Protein AF-A0AAE9M7G8-F1 (afdb_monomer)

Organism: Acinetobacter pittii (NCBI:txid48296)

Mean predicted aligned error: 5.13 Å

Solvent-accessible surface area (backbone atoms only — not comparable to full-atom values): 4447 Å² total; per-residue (Å²): 133,82,79,75,75,87,76,54,48,43,36,68,57,52,48,50,51,49,52,48,28,51,76,73,73,36,73,64,30,76,50,79,45,58,49,84,46,44,41,91,62,27,67,60,52,42,51,59,69,36,58,92,53,59,41,49,73,48,78,48,78,56,100,66,28,35,35,41,39,35,34,74,57,90,126

Structure (mmCIF, N/CA/C/O backbone):
data_AF-A0AAE9M7G8-F1
#
_entry.id   AF-A0AAE9M7G8-F1
#
loop_
_atom_site.group_PDB
_atom_site.id
_atom_site.type_symbol
_atom_site.label_atom_id
_atom_site.label_alt_id
_atom_site.label_comp_id
_atom_site.label_asym_id
_atom_site.label_entity_id
_atom_site.label_seq_id
_atom_site.pdbx_PDB_ins_code
_atom_site.Cartn_x
_atom_site.Cartn_y
_atom_site.Cartn_z
_atom_site.occupancy
_atom_site.B_iso_or_equiv
_atom_site.auth_seq_id
_atom_site.auth_comp_id
_atom_site.auth_asym_id
_atom_site.auth_atom_id
_atom_site.pdbx_PDB_model_num
ATOM 1 N N . MET A 1 1 ? 1.243 5.890 -34.333 1.00 43.16 1 MET A N 1
ATOM 2 C CA . MET A 1 1 ? 0.662 6.055 -32.986 1.00 43.16 1 MET A CA 1
ATOM 3 C C . MET A 1 1 ? 1.788 5.773 -32.012 1.00 43.16 1 MET A C 1
ATOM 5 O O . MET A 1 1 ? 2.310 4.667 -32.042 1.00 43.16 1 MET A O 1
ATOM 9 N N . GLY A 1 2 ? 2.283 6.795 -31.312 1.00 55.12 2 GLY A N 1
ATOM 10 C CA . GLY A 1 2 ? 3.352 6.617 -30.328 1.00 55.12 2 GLY A CA 1
ATOM 11 C C . GLY A 1 2 ? 2.780 5.912 -29.107 1.00 55.12 2 GLY A C 1
ATOM 12 O O . GLY A 1 2 ? 1.705 6.288 -28.651 1.00 55.12 2 GLY A O 1
ATOM 13 N N . VAL A 1 3 ? 3.451 4.867 -28.636 1.00 57.62 3 VAL A N 1
ATOM 14 C CA . VAL A 1 3 ? 3.100 4.219 -27.371 1.00 57.62 3 VAL A CA 1
ATOM 15 C C . VAL A 1 3 ? 3.391 5.245 -26.282 1.00 57.62 3 VAL A C 1
ATOM 17 O O . VAL A 1 3 ? 4.532 5.703 -26.178 1.00 57.62 3 VAL A O 1
ATOM 20 N N . GLU A 1 4 ? 2.375 5.674 -25.536 1.00 62.44 4 GLU A N 1
ATOM 21 C CA . GLU A 1 4 ? 2.622 6.500 -24.357 1.00 62.44 4 GLU A CA 1
ATOM 22 C C . GLU A 1 4 ? 3.520 5.698 -23.406 1.00 62.44 4 GLU A C 1
ATOM 24 O O . GLU A 1 4 ? 3.293 4.496 -23.220 1.00 62.44 4 GLU A O 1
ATOM 29 N N . PRO A 1 5 ? 4.590 6.305 -22.865 1.00 64.81 5 PRO A N 1
ATOM 30 C CA . PRO A 1 5 ? 5.441 5.605 -21.922 1.00 64.81 5 PRO A CA 1
ATOM 31 C C . PRO A 1 5 ? 4.593 5.177 -20.727 1.00 64.81 5 PRO A C 1
ATOM 33 O O . PRO A 1 5 ? 3.766 5.948 -20.240 1.00 64.81 5 PRO A O 1
ATOM 36 N N . PHE A 1 6 ? 4.807 3.946 -20.263 1.00 69.25 6 PHE A N 1
ATOM 37 C CA . PHE A 1 6 ? 4.175 3.467 -19.043 1.00 69.25 6 PHE A CA 1
ATOM 38 C C . PHE A 1 6 ? 4.480 4.457 -17.912 1.00 69.25 6 PHE A C 1
ATOM 40 O O . PHE A 1 6 ? 5.649 4.732 -17.626 1.00 69.25 6 PHE A O 1
ATOM 47 N N . LYS A 1 7 ? 3.434 5.035 -17.317 1.00 78.50 7 LYS A N 1
ATOM 48 C CA . LYS A 1 7 ? 3.574 5.946 -16.186 1.00 78.50 7 LYS A CA 1
ATOM 49 C C . LYS A 1 7 ? 3.555 5.120 -14.910 1.00 78.50 7 LYS A C 1
ATOM 51 O O . LYS A 1 7 ? 2.626 4.352 -14.684 1.00 78.50 7 LYS A O 1
ATOM 56 N N . ASN A 1 8 ? 4.594 5.275 -14.101 1.00 86.31 8 ASN A N 1
ATOM 57 C CA . ASN A 1 8 ? 4.669 4.597 -12.818 1.00 86.31 8 ASN A CA 1
ATOM 58 C C . ASN A 1 8 ? 3.564 5.099 -11.876 1.00 86.31 8 ASN A C 1
ATOM 60 O O . ASN A 1 8 ? 3.242 6.286 -11.884 1.00 86.31 8 ASN A O 1
ATOM 64 N N . PHE A 1 9 ? 3.051 4.207 -11.032 1.00 87.75 9 PHE A N 1
ATOM 65 C CA . PHE A 1 9 ? 2.161 4.520 -9.925 1.00 87.75 9 PHE A CA 1
ATOM 66 C C 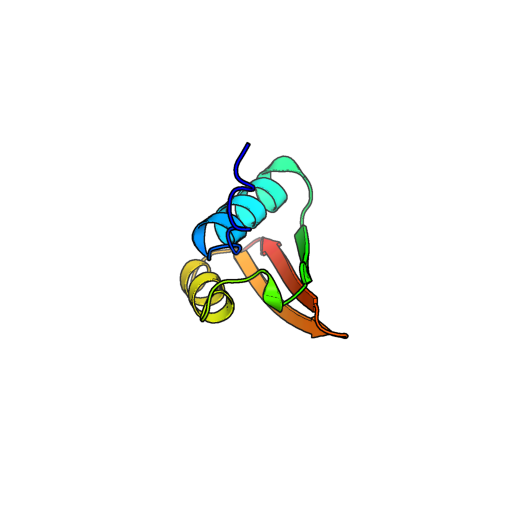. PHE A 1 9 ? 2.854 5.462 -8.941 1.00 87.75 9 PHE A C 1
ATOM 68 O O . PHE A 1 9 ? 3.851 5.117 -8.288 1.00 87.75 9 PHE A O 1
ATOM 75 N N . SER A 1 10 ? 2.296 6.661 -8.846 1.00 92.75 10 SER A N 1
ATOM 76 C CA . SER A 1 10 ? 2.676 7.687 -7.883 1.00 92.75 10 SER A CA 1
ATOM 77 C C . SER A 1 10 ? 2.063 7.424 -6.506 1.00 92.75 10 SER A C 1
ATOM 79 O O . SER A 1 10 ? 1.135 6.628 -6.347 1.00 92.75 10 SER A O 1
ATOM 81 N N . ALA A 1 11 ? 2.569 8.113 -5.481 1.00 93.25 11 ALA A N 1
ATOM 82 C CA . ALA A 1 11 ? 2.033 7.974 -4.125 1.00 93.25 11 ALA A CA 1
ATOM 83 C C . ALA A 1 11 ? 0.576 8.442 -4.037 1.00 93.25 11 ALA A C 1
ATOM 85 O O . ALA A 1 11 ? -0.227 7.785 -3.382 1.00 93.25 11 ALA A O 1
ATOM 86 N N . ASP A 1 12 ? 0.228 9.525 -4.734 1.00 94.44 12 ASP A N 1
ATOM 87 C CA . ASP A 1 12 ? -1.134 10.062 -4.767 1.00 94.44 12 ASP A CA 1
ATOM 88 C C . ASP A 1 12 ? -2.127 9.078 -5.399 1.00 94.44 12 ASP A C 1
ATOM 90 O O . ASP A 1 12 ? -3.246 8.931 -4.909 1.00 94.44 12 ASP A O 1
ATOM 94 N N . GLU A 1 13 ? -1.717 8.354 -6.446 1.00 93.81 13 GLU A N 1
ATOM 95 C CA . GLU A 1 13 ? -2.550 7.312 -7.058 1.00 93.81 13 GLU A CA 1
ATOM 96 C C . GLU A 1 13 ? -2.799 6.152 -6.093 1.00 93.81 13 GLU A C 1
ATOM 98 O O . GLU A 1 13 ? -3.941 5.719 -5.942 1.00 93.81 13 GLU A O 1
ATOM 103 N N . VAL A 1 14 ? -1.759 5.690 -5.392 1.00 94.00 14 VAL A N 1
ATOM 104 C CA . VAL A 1 14 ? -1.887 4.628 -4.382 1.00 94.00 14 VAL A CA 1
ATOM 105 C C . VAL A 1 14 ? -2.790 5.076 -3.231 1.00 94.00 14 VAL A C 1
ATOM 107 O O . VAL A 1 14 ? -3.696 4.345 -2.843 1.00 94.00 14 VAL A O 1
ATOM 110 N N . ILE A 1 15 ? -2.603 6.295 -2.718 1.00 95.12 15 ILE A N 1
ATOM 111 C CA . ILE A 1 15 ? -3.443 6.879 -1.659 1.00 95.12 15 ILE A CA 1
ATOM 112 C C . ILE A 1 15 ? -4.901 6.982 -2.119 1.00 95.12 15 ILE A C 1
ATOM 114 O O . ILE A 1 15 ? -5.812 6.617 -1.375 1.00 95.12 15 ILE A O 1
ATOM 118 N N . GLY A 1 16 ? -5.134 7.453 -3.346 1.00 94.38 16 GLY A N 1
ATOM 119 C CA . GLY A 1 16 ? -6.471 7.563 -3.924 1.00 94.38 16 GLY A CA 1
ATOM 120 C C . GLY A 1 16 ? -7.169 6.209 -4.034 1.00 94.38 16 GLY A C 1
ATOM 121 O O . GLY A 1 16 ? -8.334 6.088 -3.651 1.00 94.38 16 GLY A O 1
ATOM 122 N N . GLN A 1 17 ? -6.449 5.181 -4.491 1.00 93.88 17 GLN A N 1
ATOM 123 C CA . GLN A 1 17 ? -6.967 3.815 -4.546 1.00 93.88 17 GLN A CA 1
ATOM 124 C C . GLN A 1 17 ? -7.252 3.250 -3.154 1.00 93.88 17 GLN A C 1
ATOM 126 O O . GLN A 1 17 ? -8.319 2.677 -2.960 1.00 93.88 17 GLN A O 1
ATOM 131 N N . ILE A 1 18 ? -6.357 3.453 -2.180 1.00 94.56 18 ILE A N 1
ATOM 132 C CA . ILE A 1 18 ? -6.566 3.021 -0.791 1.00 94.56 18 ILE A CA 1
ATOM 133 C C . ILE A 1 18 ? -7.831 3.660 -0.213 1.00 94.56 18 ILE A C 1
ATOM 135 O O . ILE A 1 18 ? -8.688 2.948 0.299 1.00 94.56 18 ILE A O 1
ATOM 139 N N . ASN A 1 19 ? -7.987 4.981 -0.326 1.00 93.50 19 ASN A N 1
ATOM 140 C CA . ASN A 1 19 ? -9.158 5.677 0.212 1.00 93.50 19 ASN A CA 1
ATOM 141 C C . ASN A 1 19 ? -10.455 5.207 -0.458 1.00 93.50 19 ASN A C 1
ATOM 143 O O . ASN A 1 19 ? -11.421 4.879 0.227 1.00 93.50 19 ASN A O 1
ATOM 147 N N . CYS A 1 20 ? -10.462 5.107 -1.790 1.00 93.06 20 CYS A N 1
ATOM 148 C CA . CYS A 1 20 ? -11.613 4.598 -2.532 1.00 93.06 20 CYS A CA 1
ATOM 149 C C . CYS A 1 20 ? -11.952 3.154 -2.129 1.00 93.06 20 CYS A C 1
ATOM 151 O O . CYS A 1 20 ? -13.114 2.834 -1.881 1.00 93.06 20 CYS A O 1
ATOM 153 N N . GLY A 1 21 ? -10.935 2.297 -2.012 1.00 91.81 21 GLY A N 1
ATOM 154 C CA . GLY A 1 21 ? -11.071 0.903 -1.612 1.00 91.81 21 GLY A CA 1
ATOM 155 C C . GLY A 1 21 ? -11.655 0.748 -0.212 1.00 91.81 21 GLY A C 1
ATOM 156 O O . GLY A 1 21 ? -12.647 0.041 -0.048 1.00 91.81 21 GLY A O 1
ATOM 157 N N . LEU A 1 22 ? -11.107 1.473 0.764 1.00 91.69 22 LEU A N 1
ATOM 158 C CA . LEU A 1 22 ? -11.569 1.456 2.153 1.00 91.69 22 LEU A CA 1
ATOM 159 C C . LEU A 1 22 ? -12.990 2.001 2.328 1.00 91.69 22 LEU A C 1
ATOM 161 O O . LEU A 1 22 ? -13.735 1.477 3.155 1.00 91.69 22 LEU A O 1
ATOM 165 N N . ASP A 1 23 ? -13.366 3.046 1.584 1.00 88.44 23 ASP A N 1
ATOM 166 C CA . ASP A 1 23 ? -14.685 3.676 1.713 1.00 88.44 23 ASP A CA 1
ATOM 167 C C . ASP A 1 23 ? -15.773 2.974 0.880 1.00 88.44 23 ASP A C 1
ATOM 169 O O . ASP A 1 23 ? -16.941 2.998 1.265 1.00 88.44 23 ASP A O 1
ATOM 173 N N . SER A 1 24 ? -15.418 2.361 -0.258 1.00 86.88 24 SER A N 1
ATOM 174 C CA . SER A 1 24 ? -16.401 1.907 -1.261 1.00 86.88 24 SER A CA 1
ATOM 175 C C . SER A 1 24 ? -16.349 0.419 -1.609 1.00 86.88 24 SER A C 1
ATOM 177 O O . SER A 1 24 ? -17.317 -0.085 -2.177 1.00 86.88 24 SER A O 1
ATOM 179 N N . ILE A 1 25 ? -15.248 -0.284 -1.323 1.00 87.69 25 ILE A N 1
ATOM 180 C CA . ILE A 1 25 ? -15.042 -1.669 -1.777 1.00 87.69 25 ILE A CA 1
ATOM 181 C C . ILE A 1 25 ? -14.982 -2.633 -0.593 1.00 87.69 25 ILE A C 1
ATOM 183 O O . ILE A 1 25 ? -15.862 -3.481 -0.442 1.00 87.69 25 ILE A O 1
ATOM 187 N N . SER A 1 26 ? -13.938 -2.537 0.230 1.00 86.06 26 SER A N 1
ATOM 188 C CA . SER A 1 26 ? -13.681 -3.466 1.328 1.00 86.06 26 SER A CA 1
ATOM 189 C C . SER A 1 26 ? -12.749 -2.861 2.372 1.00 86.06 26 SER A C 1
ATOM 191 O O . SER A 1 26 ? -11.903 -2.024 2.075 1.00 86.06 26 SER A O 1
ATOM 193 N N . ASN A 1 27 ? -12.870 -3.340 3.606 1.00 87.94 27 ASN A N 1
ATOM 194 C CA . ASN A 1 27 ? -11.938 -3.044 4.685 1.00 87.94 27 ASN A CA 1
ATOM 195 C C . ASN A 1 27 ? -11.575 -4.374 5.379 1.00 87.94 27 ASN A C 1
ATOM 197 O O . ASN A 1 27 ? -12.481 -4.989 5.951 1.00 87.94 27 ASN A O 1
ATOM 201 N N . PRO A 1 28 ? -10.316 -4.852 5.318 1.00 91.44 28 PRO A N 1
ATOM 202 C CA . PRO A 1 28 ? -9.148 -4.211 4.706 1.00 91.44 28 PRO A CA 1
ATOM 203 C C . PRO A 1 28 ? -9.187 -4.185 3.167 1.00 91.44 28 PRO A C 1
ATOM 205 O O . PRO A 1 28 ? -9.911 -4.950 2.522 1.00 91.44 28 PRO A O 1
ATOM 208 N N . PHE A 1 29 ? -8.398 -3.285 2.586 1.00 94.25 29 PHE A N 1
ATOM 209 C CA . PHE A 1 29 ? -8.189 -3.147 1.147 1.00 94.25 29 PHE A CA 1
ATOM 210 C C . PHE A 1 29 ? -6.724 -3.412 0.797 1.00 94.25 29 PHE A C 1
ATOM 212 O O . PHE A 1 29 ? -5.829 -2.969 1.517 1.00 94.25 29 PHE A O 1
ATOM 219 N N . THR A 1 30 ? -6.478 -4.097 -0.321 1.00 94.56 30 THR A N 1
ATOM 220 C CA . THR A 1 30 ? -5.126 -4.479 -0.745 1.00 94.56 30 THR A CA 1
ATOM 221 C C . THR A 1 30 ? -4.865 -4.077 -2.192 1.00 94.56 30 THR A C 1
ATOM 223 O O . THR A 1 30 ? -5.689 -4.331 -3.068 1.00 94.56 30 THR A O 1
ATOM 226 N N . ILE A 1 31 ? -3.694 -3.488 -2.439 1.00 93.56 31 ILE A N 1
ATOM 227 C CA . ILE A 1 31 ? -3.141 -3.218 -3.771 1.00 93.56 31 ILE A CA 1
ATOM 228 C C . ILE A 1 31 ? -1.893 -4.080 -3.926 1.00 93.56 31 ILE A C 1
ATOM 230 O O . ILE A 1 31 ? -0.971 -3.966 -3.122 1.00 93.56 31 ILE A O 1
ATOM 234 N N . GLU A 1 32 ? -1.845 -4.911 -4.960 1.00 94.44 32 GLU A N 1
ATOM 235 C CA . GLU A 1 32 ? -0.696 -5.757 -5.285 1.00 94.44 32 GLU A CA 1
ATOM 236 C C . GLU A 1 32 ? -0.284 -5.495 -6.729 1.00 94.44 32 GLU A C 1
ATOM 238 O O . GLU A 1 32 ? -1.011 -5.834 -7.657 1.00 94.44 32 GLU A O 1
ATOM 243 N N . GLU A 1 33 ? 0.888 -4.890 -6.917 1.00 93.31 33 GLU A N 1
ATOM 244 C CA . GLU A 1 33 ? 1.413 -4.569 -8.246 1.00 93.31 33 GLU A CA 1
ATOM 245 C C . GLU A 1 33 ? 2.929 -4.822 -8.310 1.00 93.31 33 GLU A C 1
ATOM 247 O O . GLU A 1 33 ? 3.622 -4.759 -7.283 1.00 93.31 33 GLU A O 1
ATOM 252 N N . PRO A 1 34 ? 3.497 -5.100 -9.497 1.00 93.38 34 PRO A N 1
ATOM 253 C CA . PRO A 1 34 ? 4.934 -5.267 -9.648 1.00 93.38 34 PRO A CA 1
ATOM 254 C C . PRO A 1 34 ? 5.702 -4.029 -9.162 1.00 93.38 34 PRO A C 1
ATOM 256 O O . PRO A 1 34 ? 5.420 -2.888 -9.529 1.00 93.38 34 PRO A O 1
ATOM 259 N N . ALA A 1 35 ? 6.731 -4.241 -8.342 1.00 90.44 35 ALA A N 1
ATOM 260 C CA . ALA A 1 35 ? 7.433 -3.164 -7.647 1.00 90.44 35 ALA A CA 1
ATOM 261 C C . ALA A 1 35 ? 8.181 -2.200 -8.591 1.00 90.44 35 ALA A C 1
ATOM 263 O O . ALA A 1 35 ? 8.576 -1.114 -8.170 1.00 90.44 35 ALA A O 1
ATOM 264 N N . ASN A 1 36 ? 8.415 -2.599 -9.845 1.00 90.88 36 ASN A N 1
ATOM 2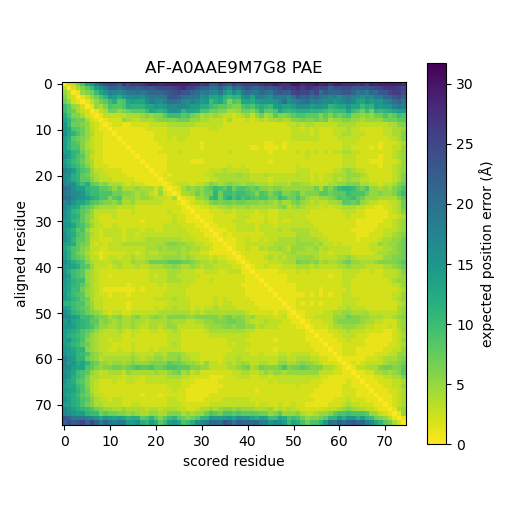65 C CA . ASN A 1 36 ? 9.018 -1.761 -10.884 1.00 90.88 36 ASN A CA 1
ATOM 266 C C . ASN A 1 36 ? 8.037 -0.738 -11.480 1.00 90.88 36 ASN A C 1
ATOM 268 O O . ASN A 1 36 ? 8.493 0.201 -12.130 1.00 90.88 36 ASN A O 1
ATOM 272 N N . LEU A 1 37 ? 6.731 -0.902 -11.253 1.00 91.06 37 LEU A N 1
ATOM 273 C CA . LEU A 1 37 ? 5.703 0.017 -11.732 1.00 91.06 37 LEU A CA 1
ATOM 274 C C . LEU A 1 37 ? 5.509 1.208 -10.798 1.00 91.06 37 LEU A C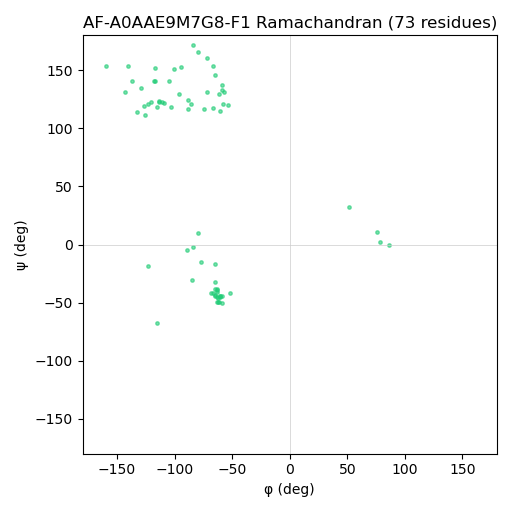 1
ATOM 276 O O . LEU A 1 37 ? 4.703 2.066 -11.111 1.00 91.06 37 LEU A O 1
ATOM 280 N N . PHE A 1 38 ? 6.216 1.293 -9.671 1.00 90.56 38 PHE A N 1
ATOM 281 C CA . PHE A 1 38 ? 6.056 2.384 -8.712 1.00 90.56 38 PHE A CA 1
ATOM 282 C C . PHE A 1 38 ? 7.145 3.448 -8.829 1.00 90.56 38 PHE A C 1
ATOM 284 O O . PHE A 1 38 ? 8.294 3.177 -9.190 1.00 90.56 38 PHE A O 1
ATOM 291 N N . GLU A 1 39 ? 6.798 4.685 -8.484 1.00 92.69 39 GLU A N 1
ATOM 292 C CA . GLU A 1 39 ? 7.775 5.759 -8.347 1.00 92.69 39 GLU A CA 1
ATOM 293 C C . GLU A 1 39 ? 8.733 5.524 -7.168 1.00 92.69 39 GLU A C 1
ATOM 295 O O . GLU A 1 39 ? 8.424 4.881 -6.156 1.00 92.69 39 GLU A O 1
ATOM 300 N N . LYS A 1 40 ? 9.935 6.097 -7.278 1.00 84.94 40 LYS A N 1
ATOM 301 C CA . LYS A 1 40 ? 10.914 6.073 -6.191 1.00 84.94 40 LYS A CA 1
ATOM 302 C C . LYS A 1 40 ? 10.327 6.802 -4.974 1.00 84.94 40 LYS A C 1
ATOM 304 O O . LYS A 1 40 ? 9.890 7.940 -5.092 1.00 84.94 40 LYS A O 1
ATOM 309 N N . ASN A 1 41 ? 10.384 6.163 -3.803 1.00 91.44 41 ASN A N 1
ATOM 310 C CA . ASN A 1 41 ? 9.842 6.638 -2.517 1.00 91.44 41 ASN A CA 1
ATOM 311 C C . ASN A 1 41 ? 8.316 6.537 -2.338 1.00 91.44 41 ASN A C 1
ATOM 313 O O . ASN A 1 41 ? 7.810 7.055 -1.341 1.00 91.44 41 ASN A O 1
ATOM 317 N N . VAL A 1 42 ? 7.586 5.840 -3.222 1.00 93.19 42 VAL A N 1
ATOM 318 C CA . VAL A 1 42 ? 6.126 5.679 -3.073 1.00 93.19 42 VAL A CA 1
ATOM 319 C C . VAL A 1 42 ? 5.740 5.165 -1.678 1.00 93.19 42 VAL A C 1
ATOM 321 O O . VAL A 1 42 ? 4.837 5.698 -1.046 1.00 93.19 42 VAL A O 1
ATOM 324 N N . GLN A 1 43 ? 6.498 4.197 -1.152 1.00 92.75 43 GLN A N 1
ATOM 325 C CA . GLN A 1 43 ? 6.220 3.538 0.126 1.00 92.75 43 GLN A CA 1
ATOM 326 C C . GLN A 1 43 ? 6.271 4.536 1.281 1.00 92.75 43 GLN A C 1
ATOM 328 O O . GLN A 1 43 ? 5.344 4.634 2.077 1.00 92.75 43 GLN A O 1
ATOM 333 N N . THR A 1 44 ? 7.349 5.320 1.336 1.00 94.81 44 THR A N 1
ATOM 334 C CA . THR A 1 44 ? 7.561 6.330 2.373 1.00 94.81 44 THR A CA 1
ATOM 335 C C . THR A 1 44 ? 6.493 7.416 2.315 1.00 94.81 44 THR A C 1
ATOM 337 O O . THR A 1 44 ? 5.993 7.829 3.356 1.00 94.81 44 THR A O 1
ATOM 340 N N . ASN A 1 45 ? 6.120 7.858 1.113 1.00 95.81 45 ASN A N 1
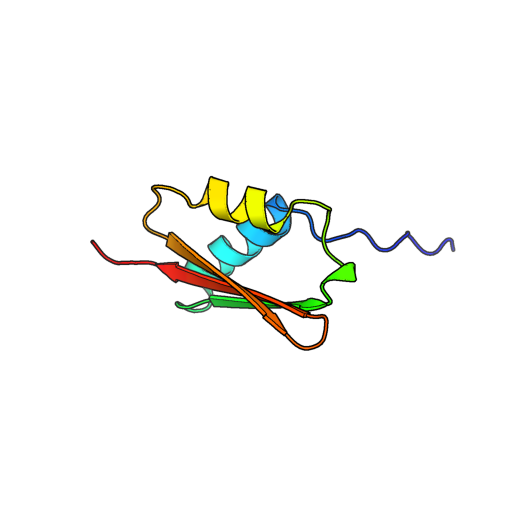ATOM 341 C CA . ASN A 1 45 ? 5.111 8.900 0.941 1.00 95.81 45 ASN A CA 1
ATOM 342 C C . ASN A 1 45 ? 3.714 8.418 1.354 1.00 95.81 45 ASN A C 1
ATOM 344 O O . ASN A 1 45 ? 3.005 9.153 2.037 1.00 95.81 45 ASN A O 1
ATOM 348 N N . VAL A 1 46 ? 3.346 7.181 1.002 1.00 94.44 46 VAL A N 1
ATOM 349 C CA . VAL A 1 46 ? 2.075 6.564 1.414 1.00 94.44 46 VAL A CA 1
ATOM 350 C C . VAL A 1 46 ? 2.017 6.415 2.936 1.00 94.44 46 VAL A C 1
ATOM 352 O O . VAL A 1 46 ? 1.060 6.878 3.552 1.00 94.44 46 VAL A O 1
ATOM 355 N N . LEU A 1 47 ? 3.056 5.850 3.564 1.00 94.62 47 LEU A N 1
ATOM 356 C CA . LEU A 1 47 ? 3.102 5.693 5.025 1.00 94.62 47 LEU A CA 1
ATOM 357 C C . LEU A 1 47 ? 2.991 7.038 5.748 1.00 94.62 47 LEU A C 1
ATOM 359 O O . LEU A 1 47 ? 2.223 7.163 6.694 1.00 94.62 47 LEU A O 1
ATOM 363 N N . LYS A 1 48 ? 3.712 8.058 5.270 1.00 95.62 48 LYS A N 1
ATOM 364 C CA . LYS A 1 48 ? 3.674 9.405 5.847 1.00 95.62 48 LYS A CA 1
ATOM 365 C C . LYS A 1 48 ? 2.307 10.079 5.698 1.00 95.62 48 LYS A C 1
ATOM 367 O O . LYS A 1 48 ? 1.931 10.866 6.555 1.00 95.62 48 LYS A O 1
ATOM 372 N N . HIS A 1 49 ? 1.570 9.801 4.622 1.00 94.94 49 HIS A N 1
ATOM 373 C CA . HIS A 1 49 ? 0.227 10.354 4.432 1.00 94.94 49 HIS A CA 1
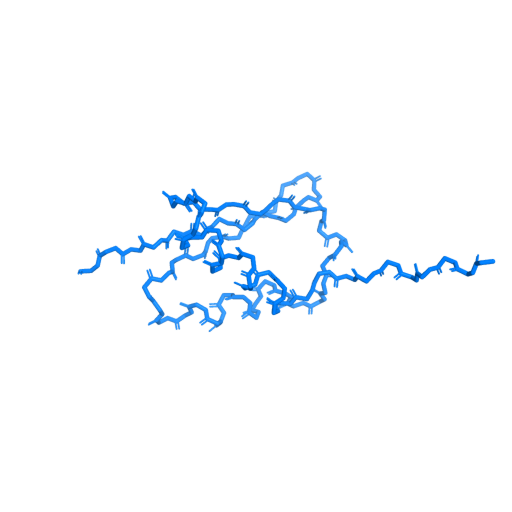ATOM 374 C C . HIS A 1 49 ? -0.766 9.816 5.469 1.00 94.94 49 HIS A C 1
ATOM 376 O O . HIS A 1 49 ? -1.576 10.573 5.996 1.00 94.94 49 HIS A O 1
ATOM 382 N N . PHE A 1 50 ? -0.696 8.517 5.765 1.00 92.62 50 PHE A N 1
ATOM 383 C CA . PHE A 1 50 ? -1.600 7.866 6.714 1.00 92.62 50 PHE A CA 1
ATOM 384 C C . PHE A 1 50 ? -1.099 7.898 8.167 1.00 92.62 50 PHE A C 1
ATOM 386 O O . PHE A 1 50 ? -1.836 7.512 9.076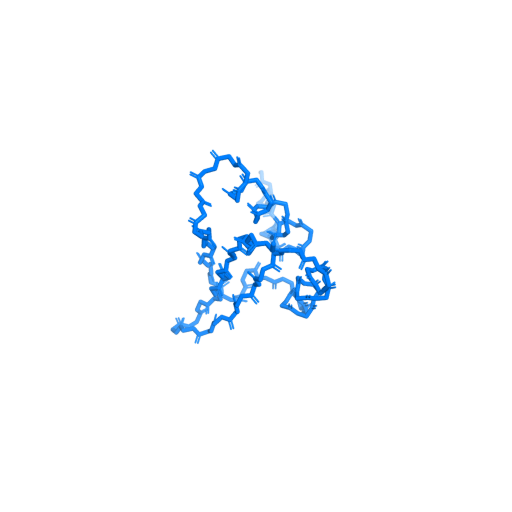 1.00 92.62 50 PHE A O 1
ATOM 393 N N . GLU A 1 51 ? 0.113 8.400 8.412 1.00 92.75 51 GLU A N 1
ATOM 394 C CA . GLU A 1 51 ? 0.659 8.615 9.752 1.00 92.75 51 GLU A CA 1
ATOM 395 C C . GLU A 1 51 ? -0.250 9.550 10.571 1.00 92.75 51 GLU A C 1
ATOM 397 O O . GLU A 1 51 ? -0.532 10.682 10.183 1.00 92.75 51 GLU A O 1
ATOM 402 N N . GLY A 1 52 ? -0.742 9.065 11.715 1.00 86.25 52 GLY A N 1
ATOM 403 C CA . GLY A 1 52 ? -1.666 9.814 12.576 1.00 86.25 52 GLY A CA 1
ATOM 404 C C . GLY A 1 52 ? -3.126 9.827 12.106 1.00 86.25 52 GLY A C 1
ATOM 405 O O . GLY A 1 52 ? -3.965 10.446 12.760 1.00 86.25 52 GLY A O 1
ATOM 406 N N . SER A 1 53 ? -3.450 9.138 11.010 1.00 89.94 53 SER A N 1
ATOM 407 C CA . SER A 1 53 ? -4.833 8.882 10.606 1.00 89.94 53 SER A CA 1
ATOM 408 C C . SER A 1 53 ? -5.412 7.654 11.326 1.00 89.94 53 SER A C 1
ATOM 410 O O . SER A 1 53 ? -4.701 6.894 11.980 1.00 89.94 53 SER A O 1
ATOM 412 N N . ASN A 1 54 ? -6.716 7.422 11.173 1.00 91.69 54 ASN A N 1
AT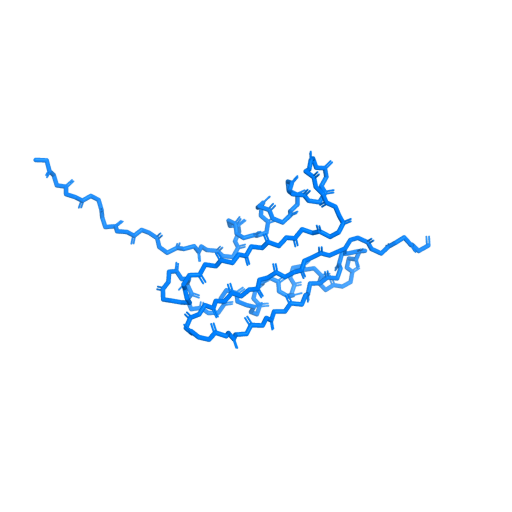OM 413 C CA . ASN A 1 54 ? -7.373 6.179 11.596 1.00 91.69 54 ASN A CA 1
ATOM 414 C C . ASN A 1 54 ? -7.169 5.019 10.600 1.00 91.69 54 ASN A C 1
ATOM 416 O O . ASN A 1 54 ? -7.840 3.994 10.700 1.00 91.69 54 ASN A O 1
ATOM 420 N N . THR A 1 55 ? -6.293 5.191 9.611 1.00 92.75 55 THR A N 1
ATOM 421 C CA . THR A 1 55 ? -5.982 4.184 8.601 1.00 92.75 55 THR A CA 1
ATOM 422 C C . THR A 1 55 ? -4.579 3.657 8.847 1.00 92.75 55 THR A C 1
ATOM 424 O O . THR A 1 55 ? -3.607 4.411 8.842 1.00 92.75 55 THR A O 1
ATOM 427 N N . LYS A 1 56 ? -4.469 2.350 9.060 1.00 94.31 56 LYS A N 1
ATOM 428 C CA . LYS A 1 56 ? -3.190 1.659 9.170 1.00 94.31 56 LYS A CA 1
ATOM 429 C C . LYS A 1 56 ? -2.843 1.068 7.814 1.00 94.31 56 LYS A C 1
ATOM 431 O O . LYS A 1 56 ? -3.676 0.405 7.205 1.00 94.31 56 LYS A O 1
ATOM 436 N N . VAL A 1 57 ? -1.625 1.330 7.348 1.00 95.06 57 VAL A N 1
ATOM 437 C CA . VAL A 1 57 ? -1.109 0.803 6.082 1.00 95.06 57 VAL A CA 1
ATOM 438 C C . VAL A 1 57 ? 0.139 -0.018 6.359 1.00 95.06 57 VAL A C 1
ATOM 440 O O . VAL A 1 57 ? 1.108 0.483 6.926 1.00 95.06 57 VAL A O 1
ATOM 443 N N . GLU A 1 58 ? 0.106 -1.276 5.945 1.00 95.25 58 GLU A N 1
ATOM 444 C CA . GLU A 1 58 ? 1.239 -2.192 5.933 1.00 95.25 58 GLU A CA 1
ATOM 445 C C . GLU A 1 58 ? 1.728 -2.357 4.494 1.00 95.25 58 GLU A C 1
ATOM 447 O O . GLU A 1 58 ? 0.939 -2.379 3.545 1.00 95.25 58 GLU A O 1
ATOM 452 N N . ILE A 1 59 ? 3.048 -2.410 4.328 1.00 95.12 59 ILE A N 1
ATOM 453 C CA . ILE A 1 59 ? 3.685 -2.524 3.021 1.00 95.12 59 ILE A CA 1
ATOM 454 C C . ILE A 1 59 ? 4.626 -3.718 3.049 1.00 95.12 59 ILE A C 1
ATOM 456 O O . ILE A 1 59 ? 5.620 -3.710 3.776 1.00 95.12 59 ILE A O 1
ATOM 460 N N . ASP A 1 60 ? 4.352 -4.687 2.186 1.00 95.12 60 ASP A N 1
ATOM 461 C CA . ASP A 1 60 ? 5.144 -5.898 2.028 1.00 95.12 60 ASP A CA 1
ATOM 462 C C . ASP A 1 60 ? 5.756 -5.984 0.635 1.00 95.12 60 ASP A C 1
ATOM 464 O O . ASP A 1 60 ? 5.221 -5.482 -0.356 1.00 95.12 60 ASP A O 1
ATOM 468 N N . ARG A 1 61 ? 6.902 -6.663 0.545 1.00 93.19 61 ARG A N 1
ATOM 469 C CA . ARG A 1 61 ? 7.550 -6.964 -0.732 1.00 93.19 61 ARG A CA 1
ATOM 470 C C . ARG A 1 61 ? 7.735 -8.461 -0.878 1.00 93.19 61 ARG A C 1
ATOM 472 O O . ARG A 1 61 ? 8.447 -9.074 -0.085 1.00 93.19 61 ARG A O 1
ATOM 479 N N . LYS A 1 62 ? 7.153 -9.037 -1.927 1.00 92.88 62 LYS A N 1
ATOM 480 C CA . LYS A 1 62 ? 7.203 -10.478 -2.183 1.00 92.88 62 LYS A CA 1
ATOM 481 C C . LYS A 1 62 ? 7.311 -10.754 -3.677 1.00 92.88 62 LYS A C 1
ATOM 483 O O . LYS A 1 62 ? 6.591 -10.153 -4.457 1.00 92.88 62 LYS A O 1
ATOM 488 N N . ASP A 1 63 ? 8.244 -11.618 -4.076 1.00 92.56 63 ASP A N 1
ATOM 489 C CA . ASP A 1 63 ? 8.400 -12.097 -5.462 1.00 92.56 63 ASP A CA 1
ATOM 490 C C . ASP A 1 63 ? 8.464 -10.989 -6.540 1.00 92.56 63 ASP A C 1
ATOM 492 O O . ASP A 1 63 ? 8.034 -11.166 -7.675 1.00 92.56 63 ASP A O 1
ATOM 496 N N . GLY A 1 64 ? 9.017 -9.819 -6.194 1.00 91.56 64 GLY A N 1
ATOM 497 C CA . GLY A 1 64 ? 9.104 -8.664 -7.098 1.00 91.56 64 GLY A CA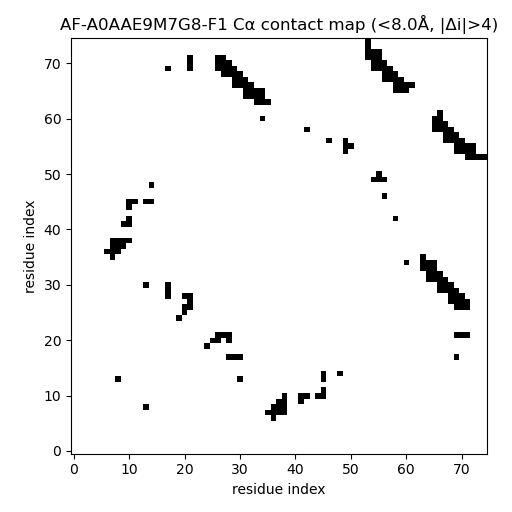 1
ATOM 498 C C . GLY A 1 64 ? 7.870 -7.757 -7.109 1.00 91.56 64 GLY A C 1
ATOM 499 O O . GLY A 1 64 ? 7.902 -6.727 -7.778 1.00 91.56 64 GLY A O 1
ATOM 500 N N . TYR A 1 65 ? 6.841 -8.075 -6.329 1.00 93.81 65 TYR A N 1
ATOM 501 C CA . TYR A 1 65 ? 5.643 -7.268 -6.114 1.00 93.81 65 TYR A CA 1
ATOM 502 C C . TYR A 1 65 ? 5.773 -6.402 -4.867 1.00 93.81 65 TYR A C 1
ATOM 504 O O . TYR A 1 65 ? 6.517 -6.722 -3.932 1.00 93.81 65 TYR A O 1
ATOM 512 N N . LEU A 1 66 ? 5.057 -5.285 -4.885 1.00 94.56 66 LEU A N 1
ATOM 513 C CA . LEU A 1 66 ? 4.842 -4.416 -3.746 1.00 94.56 66 LEU A CA 1
ATOM 514 C C . LEU A 1 66 ? 3.360 -4.479 -3.381 1.00 94.56 66 LEU A C 1
ATOM 516 O O . LEU A 1 66 ? 2.502 -4.221 -4.224 1.00 94.56 66 LEU A O 1
ATOM 520 N N . ILE A 1 67 ? 3.088 -4.855 -2.138 1.00 95.75 67 ILE A N 1
ATOM 521 C CA . ILE A 1 67 ? 1.749 -5.124 -1.630 1.00 95.75 67 ILE A CA 1
ATOM 522 C C . ILE A 1 67 ? 1.450 -4.077 -0.563 1.00 95.75 67 ILE A C 1
ATOM 524 O O . ILE A 1 67 ? 2.151 -4.010 0.444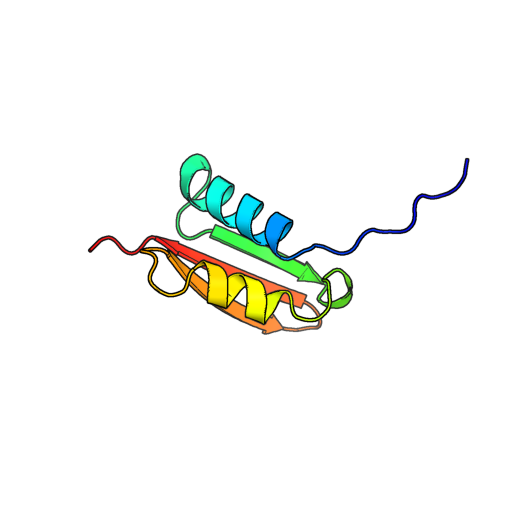 1.00 95.75 67 ILE A O 1
ATOM 528 N N . PHE A 1 68 ? 0.429 -3.257 -0.785 1.00 95.69 68 PHE A N 1
ATOM 529 C CA . PHE A 1 68 ? -0.092 -2.313 0.198 1.00 95.69 68 PHE A CA 1
ATOM 530 C C . PHE A 1 68 ? -1.370 -2.891 0.774 1.00 95.69 68 PHE A C 1
ATOM 532 O O . PHE A 1 68 ? -2.337 -3.058 0.037 1.00 95.69 68 PHE A O 1
ATOM 539 N N . THR A 1 69 ? -1.396 -3.154 2.073 1.00 95.81 69 THR A N 1
ATOM 540 C CA . THR A 1 69 ? -2.614 -3.543 2.785 1.00 95.81 69 THR A CA 1
ATOM 541 C C . THR A 1 69 ? -3.008 -2.409 3.709 1.00 95.81 69 THR A C 1
ATOM 543 O O . THR A 1 69 ? -2.219 -1.989 4.550 1.00 95.81 69 THR A O 1
ATOM 546 N N . ALA A 1 70 ? -4.217 -1.892 3.543 1.00 95.50 70 ALA A N 1
ATOM 547 C CA . ALA A 1 70 ? -4.751 -0.806 4.340 1.00 95.50 70 ALA A CA 1
ATOM 548 C C . ALA A 1 70 ? -5.994 -1.263 5.105 1.00 95.50 70 ALA A C 1
ATOM 550 O O . ALA A 1 70 ? -6.838 -1.975 4.562 1.00 95.50 70 ALA A O 1
ATOM 551 N N . GLU A 1 71 ? -6.130 -0.819 6.349 1.00 94.94 71 GLU A N 1
ATOM 552 C CA . GLU A 1 71 ? -7.295 -1.078 7.191 1.00 94.94 71 GLU A CA 1
ATOM 553 C C . GLU A 1 71 ? -7.709 0.186 7.950 1.00 94.94 71 GLU A C 1
ATOM 555 O O . GLU A 1 71 ? -6.860 0.937 8.437 1.00 94.94 71 GLU A O 1
ATOM 560 N N . ARG A 1 72 ? -9.017 0.432 8.085 1.00 91.56 72 ARG A N 1
ATOM 561 C CA . ARG A 1 72 ? -9.519 1.457 9.013 1.00 91.56 72 ARG A CA 1
ATOM 562 C C . ARG A 1 72 ? -9.672 0.875 10.408 1.00 91.56 72 ARG A C 1
ATOM 564 O O . ARG A 1 72 ? -10.467 -0.041 10.615 1.00 91.56 72 ARG A O 1
ATOM 571 N N . ILE A 1 73 ? -8.964 1.469 11.362 1.00 86.00 73 ILE A N 1
ATOM 572 C CA . ILE A 1 73 ? -9.062 1.152 12.782 1.00 86.00 73 ILE A CA 1
ATOM 573 C C . ILE A 1 73 ? -10.168 2.024 13.382 1.00 86.00 73 ILE A C 1
ATOM 575 O O . ILE A 1 73 ? -10.077 3.253 13.389 1.00 86.00 73 ILE A O 1
ATOM 579 N N . LEU A 1 74 ? -11.230 1.382 13.871 1.00 74.38 74 LEU A N 1
ATOM 580 C CA . LEU A 1 74 ? -12.252 2.045 14.679 1.00 74.38 74 LEU A CA 1
ATOM 581 C C . LEU A 1 74 ? -11.664 2.292 16.074 1.00 74.38 74 LEU A C 1
ATOM 583 O O . LEU A 1 74 ? -11.299 1.338 16.762 1.00 74.38 74 LEU A O 1
ATOM 587 N N . ILE A 1 75 ? -11.537 3.568 16.441 1.00 60.31 75 ILE A N 1
ATOM 588 C CA . ILE A 1 75 ? -11.075 4.033 17.757 1.00 60.31 75 ILE A CA 1
ATOM 589 C C . ILE A 1 75 ? -12.293 4.305 18.637 1.00 60.31 75 ILE A C 1
ATOM 591 O O . ILE A 1 75 ? -13.253 4.913 18.109 1.00 60.31 75 ILE A O 1
#

Secondary structure (DSSP, 8-state):
-PPPPPPPB-HHHHHHHHHHHHHHT-SSEEEEEEGGGBPTTHHHHHHHHHTTSSEEEEEEEETTEEEEEEEEPP-

Radius of gyration: 13.18 Å; Cα contacts (8 Å, |Δi|>4): 103; chains: 1; bounding box: 27×22×51 Å

Foldseek 3Di:
DDDDPQAADALVNVLVCCVCCAVPNDFFDKDKDQPVSHDPCSVVSNCVVCVVPQKDWDWDDDPRIIMITIGGHDD

pLDDT: mean 88.94, std 10.58, range [43.16, 95.81]

Nearest PDB structures (foldseek):
  6fm9-assembly1_A-2  TM=4.467E-01  e=2.554E-01  Homo sapiens
  5o5e-assembly1_A-2  TM=4.520E-01  e=3.312E-01  Homo sapiens
  6fwz-assembly1_A-2  TM=4.552E-01  e=4.295E-01  Homo sapiens
  5oql-assembly1_Y  TM=4.982E-01  e=1.139E+00  Thermochaetoides thermophila DSM 1495
  6bw5-assembly2_C  TM=4.759E-01  e=6.344E-01  Homo sapiens

Sequence (75 aa):
MGVEPFKNFSADEVIGQINCGLDSISNPFTIEEPANLFEKNVQTNVLKHFEGSNTKVEIDRKDGYLIFTAERILI